Protein AF-V9SGB7-F1 (afdb_monomer_lite)

Structure (mmCIF, N/CA/C/O backbone):
data_AF-V9SGB7-F1
#
_entry.id   AF-V9SGB7-F1
#
loop_
_atom_site.group_PDB
_atom_site.id
_atom_site.type_symbol
_atom_site.label_atom_id
_atom_site.label_alt_id
_atom_site.label_comp_id
_atom_site.label_asym_id
_atom_site.label_entity_id
_atom_site.label_seq_id
_atom_site.pdbx_PDB_ins_code
_atom_site.Cartn_x
_atom_site.Cartn_y
_atom_site.Cartn_z
_atom_site.occupancy
_atom_site.B_iso_or_equiv
_atom_site.auth_seq_id
_atom_site.auth_comp_id
_atom_site.auth_asym_id
_atom_site.auth_atom_id
_atom_site.pdbx_PDB_model_num
ATOM 1 N N . MET A 1 1 ? 4.771 25.730 11.443 1.00 55.09 1 MET A N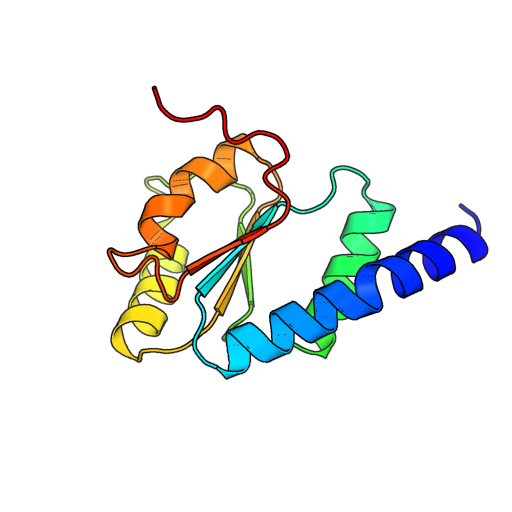 1
ATOM 2 C CA . MET A 1 1 ? 4.088 24.451 11.756 1.00 55.09 1 MET A CA 1
ATOM 3 C C . MET A 1 1 ? 3.384 24.581 13.102 1.00 55.09 1 MET A C 1
ATOM 5 O O . MET A 1 1 ? 4.023 25.050 14.032 1.00 55.09 1 MET A O 1
ATOM 9 N N . THR A 1 2 ? 2.111 24.203 13.246 1.00 69.06 2 THR A N 1
ATOM 10 C CA . THR A 1 2 ? 1.417 24.253 14.551 1.00 69.06 2 THR A CA 1
ATOM 11 C C . THR A 1 2 ? 1.088 22.844 15.038 1.00 69.06 2 THR A C 1
ATOM 13 O O . THR A 1 2 ? 0.598 22.019 14.269 1.00 69.06 2 THR A O 1
ATOM 16 N N . ARG A 1 3 ? 1.321 22.567 16.331 1.00 74.38 3 ARG A N 1
ATOM 17 C CA . ARG A 1 3 ? 0.998 21.273 16.975 1.00 74.38 3 ARG A CA 1
ATOM 18 C C . ARG A 1 3 ? -0.456 20.844 16.734 1.00 74.38 3 ARG A C 1
ATOM 20 O O . ARG A 1 3 ? -0.736 19.660 16.605 1.00 74.38 3 ARG A O 1
ATOM 27 N N . PHE A 1 4 ? -1.357 21.816 16.599 1.00 78.12 4 PHE A N 1
ATOM 28 C CA . PHE A 1 4 ? -2.772 21.603 16.304 1.00 78.12 4 PHE A CA 1
ATOM 29 C C . PHE A 1 4 ? -3.022 20.908 14.952 1.00 78.12 4 PHE A C 1
ATOM 31 O O . PHE A 1 4 ? -3.830 19.985 14.885 1.00 78.12 4 PHE A O 1
ATOM 38 N N . ARG A 1 5 ? -2.284 21.268 13.888 1.00 75.31 5 ARG A N 1
ATOM 39 C CA . ARG A 1 5 ? -2.436 20.635 12.562 1.00 75.31 5 ARG A CA 1
ATOM 40 C C . ARG A 1 5 ? -2.069 19.150 12.583 1.00 75.31 5 ARG A C 1
ATOM 42 O O . ARG A 1 5 ? -2.799 18.336 12.029 1.00 75.31 5 ARG A O 1
ATOM 49 N N . LEU A 1 6 ? -0.996 18.786 13.288 1.00 77.25 6 LEU A N 1
ATOM 50 C CA . LEU A 1 6 ? -0.578 17.386 13.444 1.00 77.25 6 LEU A CA 1
ATOM 51 C C . LEU A 1 6 ? -1.627 16.551 14.192 1.00 77.25 6 LEU A C 1
ATOM 53 O O . LEU A 1 6 ? -1.867 15.399 13.834 1.00 77.25 6 LEU A O 1
ATOM 57 N N . VAL A 1 7 ? -2.278 17.137 15.202 1.00 78.81 7 VAL A N 1
ATOM 58 C CA . VAL A 1 7 ? -3.369 16.485 15.941 1.00 78.81 7 VAL A CA 1
ATOM 59 C C . VAL A 1 7 ? -4.563 16.226 15.023 1.00 78.81 7 VAL A C 1
ATOM 61 O O . VAL A 1 7 ? -5.072 15.108 15.007 1.00 78.81 7 VAL A O 1
ATOM 64 N N . ILE A 1 8 ? -4.965 17.203 14.202 1.00 81.12 8 ILE A N 1
ATOM 65 C CA . ILE A 1 8 ? -6.051 17.023 13.225 1.00 81.12 8 ILE A CA 1
ATOM 66 C C . ILE A 1 8 ? -5.735 15.876 12.261 1.00 81.12 8 ILE A C 1
ATOM 68 O O . ILE A 1 8 ? -6.566 14.987 12.081 1.00 81.12 8 ILE A O 1
ATOM 72 N N . TYR A 1 9 ? -4.528 15.843 11.687 1.00 80.62 9 TYR A N 1
ATOM 73 C CA . TYR A 1 9 ? -4.112 14.748 10.805 1.00 80.62 9 TYR A CA 1
ATOM 74 C C . TYR A 1 9 ? -4.146 13.397 11.523 1.00 80.62 9 TYR A C 1
ATOM 76 O O . TYR A 1 9 ? -4.658 12.414 10.987 1.00 80.62 9 TYR A O 1
ATOM 84 N N . ALA A 1 10 ? -3.681 13.349 12.772 1.00 79.06 10 ALA A N 1
ATOM 85 C CA . ALA A 1 10 ? -3.712 12.132 13.568 1.00 79.06 10 ALA A CA 1
ATOM 86 C C . ALA A 1 10 ? -5.142 11.626 13.830 1.00 79.06 10 ALA A C 1
ATOM 88 O O . ALA A 1 10 ? -5.362 10.412 13.813 1.00 79.06 10 ALA A O 1
ATOM 89 N N . PHE A 1 11 ? -6.100 12.527 14.058 1.00 80.19 11 PHE A N 1
ATOM 90 C CA . PHE A 1 11 ? -7.512 12.168 14.183 1.00 80.19 11 PHE A CA 1
ATOM 91 C C . PHE A 1 11 ? -8.098 11.705 12.849 1.00 80.19 11 PHE A C 1
ATOM 93 O O . PHE A 1 11 ? -8.736 10.655 12.814 1.00 80.19 11 PHE A O 1
ATOM 100 N N . ARG A 1 12 ? -7.816 12.417 11.750 1.00 84.94 12 ARG A N 1
ATOM 101 C CA . ARG A 1 12 ? -8.306 12.077 10.405 1.00 84.94 12 ARG A CA 1
ATOM 102 C C . ARG A 1 12 ? -7.886 10.672 9.977 1.00 84.94 12 ARG A C 1
ATOM 104 O O . ARG A 1 12 ? -8.692 9.922 9.442 1.00 84.94 12 ARG A O 1
ATOM 111 N N . PHE A 1 13 ? -6.638 10.294 10.246 1.00 88.62 13 PHE A N 1
ATOM 112 C CA . PHE A 1 13 ? -6.114 8.982 9.864 1.00 88.62 13 PHE A CA 1
ATOM 113 C C . PHE A 1 13 ? -6.500 7.847 10.814 1.00 88.62 13 PHE A C 1
ATOM 115 O O . PHE A 1 13 ? -6.186 6.699 10.521 1.00 88.62 13 PHE A O 1
ATOM 122 N N . ARG A 1 14 ? -7.156 8.120 11.950 1.00 87.19 14 ARG A N 1
ATOM 123 C CA . ARG A 1 14 ? -7.438 7.092 12.963 1.00 87.19 14 ARG A CA 1
ATOM 124 C C . ARG A 1 14 ? -8.251 5.928 12.397 1.00 87.19 14 ARG A C 1
ATOM 126 O O . ARG A 1 14 ? -7.834 4.787 12.564 1.00 87.19 14 ARG A O 1
ATOM 133 N N . THR A 1 15 ? -9.375 6.224 11.749 1.00 87.75 15 THR A N 1
ATOM 134 C CA . THR A 1 15 ? -10.269 5.201 11.187 1.00 87.75 15 THR A CA 1
ATOM 135 C C . THR A 1 15 ? -9.586 4.465 10.042 1.00 87.75 15 THR A C 1
ATOM 137 O O . THR A 1 15 ? -9.483 3.247 10.088 1.00 87.75 15 THR A O 1
ATOM 140 N N . LEU A 1 16 ? -8.975 5.208 9.110 1.00 89.88 16 LEU A N 1
ATOM 141 C CA . LEU A 1 16 ? -8.225 4.631 7.993 1.00 89.88 16 LEU A CA 1
ATOM 142 C C . LEU A 1 16 ? -7.157 3.633 8.466 1.00 89.88 16 LEU A C 1
ATOM 144 O O . LEU A 1 16 ? -7.068 2.526 7.953 1.00 89.88 16 LEU A O 1
ATOM 148 N N . VAL A 1 17 ? -6.339 4.012 9.449 1.00 92.19 17 VAL A N 1
ATOM 149 C CA . VAL A 1 17 ? -5.258 3.156 9.957 1.00 92.19 17 VAL A CA 1
ATOM 150 C C . VAL A 1 17 ? -5.810 1.889 10.618 1.00 92.19 17 VAL A C 1
ATOM 152 O O . VAL A 1 17 ? -5.246 0.814 10.418 1.00 92.19 17 VAL A O 1
ATOM 155 N N . ALA A 1 18 ? -6.909 1.998 11.370 1.00 90.69 18 ALA A N 1
ATOM 156 C CA . ALA A 1 18 ? -7.564 0.847 11.990 1.00 90.69 18 ALA A CA 1
ATOM 157 C C . ALA A 1 18 ? -8.159 -0.107 10.940 1.00 90.69 18 ALA A C 1
ATOM 159 O O . ALA A 1 18 ? -7.974 -1.322 11.034 1.00 90.69 18 ALA A O 1
ATOM 160 N N . ASP A 1 19 ? -8.804 0.438 9.908 1.00 91.69 19 ASP A N 1
ATOM 161 C CA . ASP A 1 19 ? -9.371 -0.353 8.818 1.00 91.69 19 ASP A CA 1
ATOM 162 C C . ASP A 1 19 ? -8.268 -1.077 8.047 1.00 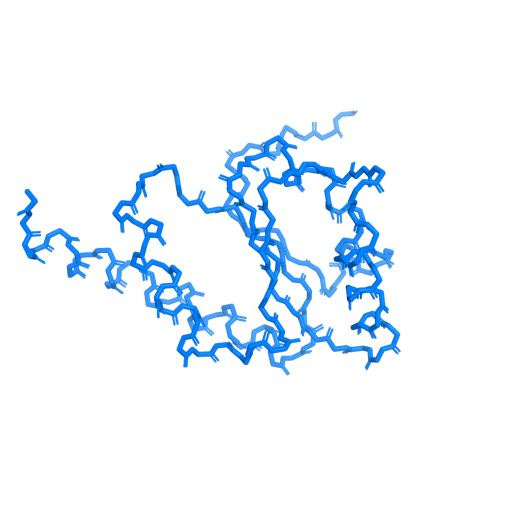91.69 19 ASP A C 1
ATOM 164 O O . ASP A 1 19 ? -8.354 -2.288 7.846 1.00 91.69 19 ASP A O 1
ATOM 168 N N . LEU A 1 20 ? -7.195 -0.376 7.670 1.00 93.56 20 LEU A N 1
ATOM 169 C CA . LEU A 1 20 ? -6.050 -0.974 6.979 1.00 93.56 20 LEU A CA 1
ATOM 170 C C . LEU A 1 20 ? -5.433 -2.115 7.795 1.00 93.56 20 LEU A C 1
ATOM 172 O O . LEU A 1 20 ? -5.195 -3.193 7.255 1.00 93.56 20 LEU A O 1
ATOM 176 N N . GLN A 1 21 ? -5.230 -1.912 9.099 1.00 94.81 21 GLN A N 1
ATOM 177 C CA . GLN A 1 21 ? -4.728 -2.954 9.993 1.00 94.81 21 GLN A CA 1
ATOM 178 C C . GLN A 1 21 ? -5.653 -4.181 10.006 1.00 94.81 21 GLN A C 1
ATOM 180 O O . GLN A 1 21 ? -5.177 -5.310 9.887 1.00 94.81 21 GLN A O 1
ATOM 185 N N . SER A 1 22 ? -6.968 -3.970 10.127 1.00 94.38 22 SER A N 1
ATOM 186 C CA . SER A 1 22 ? -7.954 -5.055 10.147 1.00 94.38 22 SER A CA 1
ATOM 187 C C . SER A 1 22 ? -7.956 -5.856 8.844 1.00 94.38 22 SER A C 1
ATOM 189 O O . SER A 1 22 ? -7.971 -7.086 8.874 1.00 94.38 22 SER A O 1
ATOM 191 N N . HIS A 1 23 ? -7.904 -5.177 7.697 1.00 95.00 23 HIS A N 1
ATOM 192 C CA . HIS A 1 23 ? -7.875 -5.825 6.387 1.00 95.00 23 HIS A CA 1
ATOM 193 C C . HIS A 1 23 ? -6.579 -6.619 6.182 1.00 95.00 23 HIS A C 1
ATOM 195 O O . HIS A 1 23 ? -6.642 -7.791 5.811 1.00 95.00 23 HIS A O 1
ATOM 201 N N . VAL A 1 24 ? -5.413 -6.051 6.506 1.00 94.94 24 VAL A N 1
ATOM 202 C CA . VAL A 1 24 ? -4.133 -6.780 6.437 1.00 94.94 24 VAL A CA 1
ATOM 203 C C . VAL A 1 24 ? -4.163 -8.030 7.325 1.00 94.94 24 VAL A C 1
ATOM 205 O O . VAL A 1 24 ? -3.777 -9.106 6.874 1.00 94.94 24 VAL A O 1
ATOM 208 N N . ALA A 1 25 ? -4.697 -7.931 8.548 1.00 93.06 25 ALA A N 1
ATOM 209 C CA . ALA A 1 25 ? -4.830 -9.073 9.457 1.00 93.06 25 ALA A CA 1
ATOM 210 C C . ALA A 1 25 ? -5.761 -10.182 8.924 1.00 93.06 25 ALA A C 1
ATOM 212 O O . ALA A 1 25 ? -5.578 -11.349 9.256 1.00 93.06 25 ALA A O 1
ATOM 213 N N . LYS A 1 26 ? -6.735 -9.834 8.075 1.00 93.94 26 LYS A N 1
ATOM 214 C CA . LYS A 1 26 ? -7.627 -10.782 7.382 1.00 93.94 26 LYS A CA 1
ATOM 215 C C . LYS A 1 26 ? -7.029 -11.353 6.088 1.00 93.94 26 LYS A C 1
ATOM 217 O O . LYS A 1 26 ? -7.704 -12.112 5.397 1.00 93.94 26 LYS A O 1
ATOM 222 N N . GLY A 1 27 ? -5.794 -10.989 5.742 1.00 94.00 27 GLY A N 1
ATOM 223 C CA . GLY A 1 27 ? -5.119 -11.471 4.538 1.00 94.00 27 GLY A CA 1
ATOM 224 C C . GLY A 1 27 ? -5.326 -10.605 3.291 1.00 94.00 27 GLY A C 1
ATOM 225 O O . GLY A 1 27 ? -4.982 -11.042 2.195 1.00 94.00 27 GLY A O 1
ATOM 226 N N . PHE A 1 28 ? -5.883 -9.395 3.419 1.00 95.25 28 PHE A N 1
ATOM 227 C CA . PHE A 1 28 ? -6.031 -8.495 2.273 1.00 95.25 28 PHE A CA 1
ATOM 228 C C . PHE A 1 28 ? -4.692 -7.879 1.870 1.00 95.25 28 PHE A C 1
ATOM 230 O O . PHE A 1 28 ? -3.846 -7.553 2.708 1.00 95.25 28 PHE A O 1
ATOM 237 N N . ARG A 1 29 ? -4.534 -7.675 0.565 1.00 95.81 29 ARG A N 1
ATOM 238 C CA . ARG A 1 29 ? -3.368 -7.045 -0.050 1.00 95.81 29 ARG A CA 1
ATOM 239 C C . ARG A 1 29 ? -3.754 -5.649 -0.476 1.00 95.81 29 ARG A C 1
ATOM 241 O O . ARG A 1 29 ? -4.651 -5.452 -1.290 1.00 95.81 29 ARG A O 1
ATOM 248 N N . ILE A 1 30 ? -3.109 -4.671 0.124 1.00 95.81 30 ILE A N 1
ATOM 249 C CA . ILE A 1 30 ? -3.542 -3.292 0.016 1.00 95.81 30 ILE A CA 1
ATOM 250 C C . ILE A 1 30 ? -2.433 -2.484 -0.625 1.00 95.81 30 ILE A C 1
ATOM 252 O O . ILE A 1 30 ? -1.267 -2.621 -0.260 1.00 95.81 30 ILE A O 1
ATOM 256 N N . ILE A 1 31 ? -2.804 -1.613 -1.551 1.00 95.94 31 ILE A N 1
ATOM 257 C CA . ILE A 1 31 ? -1.934 -0.579 -2.092 1.00 95.94 31 ILE A CA 1
ATOM 258 C C . ILE A 1 31 ? -2.499 0.788 -1.730 1.00 95.94 31 ILE A C 1
ATOM 260 O O . ILE A 1 31 ? -3.683 1.064 -1.921 1.00 95.94 31 ILE A O 1
ATOM 264 N N . LEU A 1 32 ? -1.651 1.639 -1.162 1.00 94.88 32 LEU A N 1
ATOM 265 C CA . LEU A 1 32 ? -2.023 2.955 -0.659 1.00 94.88 32 LEU A CA 1
ATOM 266 C C . LEU A 1 32 ? -1.087 4.007 -1.236 1.00 94.88 32 LEU A C 1
ATOM 268 O O . LEU A 1 32 ? 0.126 3.951 -1.024 1.00 94.88 32 LEU A O 1
ATOM 272 N N . VAL A 1 33 ? -1.665 5.008 -1.898 1.00 94.12 33 VAL A N 1
ATOM 273 C CA . VAL A 1 33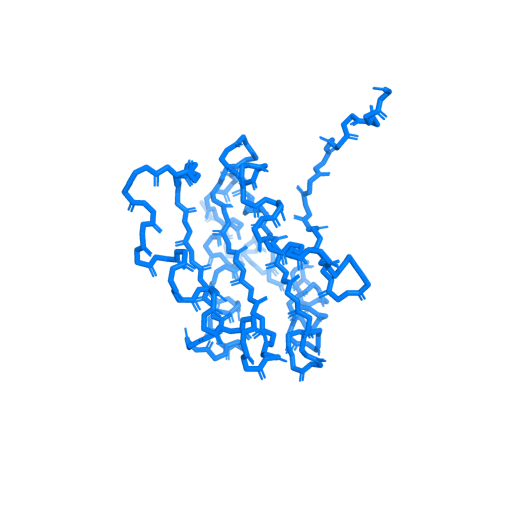 ? -0.917 6.207 -2.283 1.00 94.12 33 VAL A CA 1
ATOM 274 C C . VAL A 1 33 ? -0.854 7.161 -1.096 1.00 94.12 33 VAL A C 1
ATOM 276 O O . VAL A 1 33 ? -1.876 7.504 -0.487 1.00 94.12 33 VAL A O 1
ATOM 279 N N . LEU A 1 34 ? 0.364 7.558 -0.737 1.00 92.56 34 LEU A N 1
ATOM 280 C CA . LEU A 1 34 ? 0.611 8.487 0.353 1.00 92.56 34 LEU A CA 1
ATOM 281 C C . LEU A 1 34 ? 0.176 9.911 -0.030 1.00 92.56 34 LEU A C 1
ATOM 283 O O . LEU A 1 34 ? 0.215 10.274 -1.205 1.00 92.56 34 LEU A O 1
ATOM 287 N N . PRO A 1 35 ? -0.220 10.737 0.954 1.00 89.62 35 PRO A N 1
ATOM 288 C CA . PRO A 1 35 ? -0.479 12.152 0.722 1.00 89.62 35 PRO A CA 1
ATOM 289 C C . PRO A 1 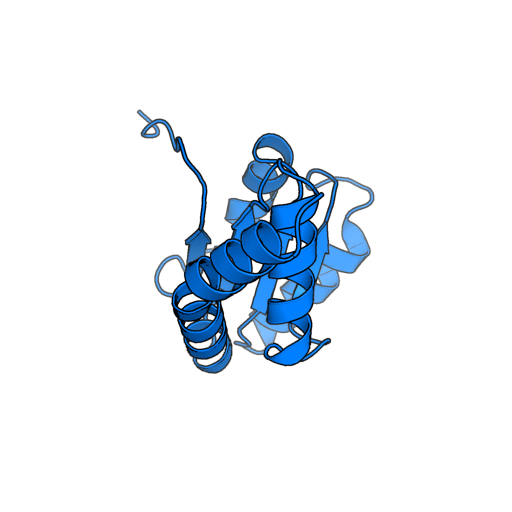35 ? 0.753 12.872 0.162 1.00 89.62 35 PRO A C 1
ATOM 291 O O . PRO A 1 35 ? 1.873 12.625 0.609 1.00 89.62 35 PRO A O 1
ATOM 294 N N . GLU A 1 36 ? 0.534 13.821 -0.748 1.00 87.69 36 GLU A N 1
ATOM 295 C CA . GLU A 1 36 ? 1.596 14.702 -1.261 1.00 87.69 36 GLU A CA 1
ATOM 296 C C . GLU A 1 36 ? 2.106 15.671 -0.188 1.00 87.69 36 GLU A C 1
ATOM 298 O O . GLU A 1 36 ? 3.266 16.076 -0.193 1.00 87.69 36 GLU A O 1
ATOM 303 N N . ASN A 1 37 ? 1.247 16.039 0.768 1.00 89.62 37 ASN A N 1
ATOM 304 C CA . ASN A 1 37 ? 1.655 16.871 1.886 1.00 89.62 37 ASN A CA 1
ATOM 305 C C . ASN A 1 37 ? 2.594 16.090 2.826 1.00 89.62 37 ASN A C 1
ATOM 307 O O . ASN A 1 37 ? 2.187 15.111 3.452 1.00 89.62 37 ASN A O 1
ATOM 311 N N . GLU A 1 38 ? 3.835 16.564 2.965 1.00 88.56 38 GLU A N 1
ATOM 312 C CA . GLU A 1 38 ? 4.882 15.921 3.774 1.00 88.56 38 GLU A CA 1
ATOM 313 C C . GLU A 1 38 ? 4.506 15.737 5.254 1.00 88.56 38 GLU A C 1
ATOM 315 O O . GLU A 1 38 ? 4.822 14.701 5.848 1.00 88.56 38 GLU A O 1
ATOM 320 N N . ASP A 1 39 ? 3.789 16.695 5.851 1.00 88.25 39 ASP A N 1
ATOM 321 C CA . ASP A 1 39 ? 3.360 16.606 7.252 1.00 88.25 39 ASP A CA 1
ATOM 322 C C . ASP A 1 39 ? 2.306 15.506 7.422 1.00 88.25 39 ASP A C 1
ATOM 324 O O . ASP A 1 39 ? 2.397 14.672 8.327 1.00 88.25 39 ASP A O 1
ATOM 328 N N . GLU A 1 40 ? 1.316 15.468 6.526 1.00 89.38 40 GLU A N 1
ATOM 329 C CA . GLU A 1 40 ? 0.293 14.422 6.510 1.00 89.38 40 GLU A CA 1
ATOM 330 C C . GLU A 1 40 ? 0.910 13.041 6.285 1.00 89.38 40 GLU A C 1
ATOM 332 O O . GLU A 1 40 ? 0.602 12.098 7.020 1.00 89.38 40 GLU A O 1
ATOM 337 N N . LYS A 1 41 ? 1.819 12.934 5.310 1.00 91.25 41 LYS A N 1
ATOM 338 C CA . LYS A 1 41 ? 2.556 11.709 4.998 1.00 91.25 41 LYS A CA 1
ATOM 339 C C . LYS A 1 41 ? 3.337 11.209 6.208 1.00 91.25 41 LYS A C 1
ATOM 341 O O . LYS A 1 41 ? 3.219 10.040 6.567 1.00 91.25 41 LYS A O 1
ATOM 346 N N . THR A 1 42 ? 4.075 12.089 6.880 1.00 91.69 42 THR A N 1
ATOM 347 C CA . THR A 1 42 ? 4.866 11.741 8.069 1.00 91.69 42 THR A CA 1
ATOM 348 C C . THR A 1 42 ? 3.980 11.227 9.205 1.00 91.69 42 THR A C 1
ATOM 350 O O . THR A 1 42 ? 4.283 10.200 9.821 1.00 91.69 42 THR A O 1
ATOM 353 N N . VAL A 1 43 ? 2.850 11.893 9.468 1.00 92.00 43 VAL A N 1
ATOM 354 C CA . VAL A 1 43 ? 1.894 11.461 10.501 1.00 92.00 43 VAL A CA 1
ATOM 355 C C . VAL A 1 43 ? 1.278 10.102 10.158 1.00 92.00 43 VAL A C 1
ATOM 357 O O . VAL A 1 43 ? 1.175 9.241 11.036 1.00 92.00 43 VAL A O 1
ATOM 360 N 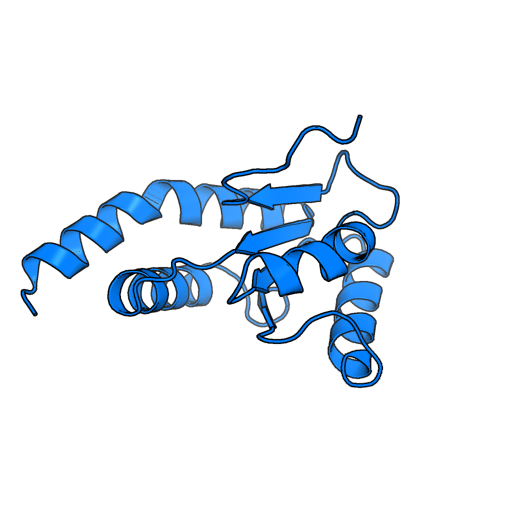N . LEU A 1 44 ? 0.888 9.888 8.899 1.00 92.06 44 LEU A N 1
ATOM 361 C CA . LEU A 1 44 ? 0.306 8.628 8.441 1.00 92.06 44 LEU A CA 1
ATOM 362 C C . LEU A 1 44 ? 1.311 7.473 8.536 1.00 92.06 44 LEU A C 1
ATOM 364 O O . LEU A 1 44 ? 0.992 6.442 9.129 1.00 92.06 44 LEU A O 1
ATOM 368 N N . LEU A 1 45 ? 2.538 7.664 8.040 1.00 93.12 45 LEU A N 1
ATOM 369 C CA . LEU A 1 45 ? 3.618 6.676 8.127 1.00 93.12 45 LEU A CA 1
ATOM 370 C C . LEU A 1 45 ? 3.909 6.284 9.576 1.00 93.12 45 LEU A C 1
ATOM 372 O O . LEU A 1 45 ? 3.974 5.097 9.891 1.00 93.12 45 LEU A O 1
ATOM 376 N N . SER A 1 46 ? 4.015 7.272 10.471 1.00 92.75 46 SER A N 1
ATOM 377 C CA . SER A 1 46 ? 4.253 7.037 11.900 1.00 92.75 46 SER A CA 1
ATOM 378 C C . SER A 1 46 ? 3.134 6.236 12.566 1.00 92.75 46 SER A C 1
ATOM 380 O O . SER A 1 46 ? 3.381 5.486 13.509 1.00 92.75 46 SER A O 1
ATOM 382 N N . LYS A 1 47 ? 1.887 6.397 12.114 1.00 93.31 47 LYS A N 1
ATOM 383 C CA . LYS A 1 47 ? 0.762 5.618 12.636 1.00 93.31 47 LYS A CA 1
ATOM 384 C C . LYS A 1 47 ? 0.755 4.199 12.092 1.00 93.31 47 LYS A C 1
ATOM 386 O O . LYS A 1 47 ? 0.614 3.276 12.884 1.00 93.31 47 LYS A O 1
ATOM 391 N N . LEU A 1 48 ? 0.931 4.029 10.783 1.00 93.75 48 LEU A N 1
ATOM 392 C CA . LEU A 1 48 ? 0.926 2.716 10.137 1.00 93.75 48 LEU A CA 1
ATOM 393 C C . LEU A 1 48 ? 2.038 1.815 10.677 1.00 93.75 48 LEU A C 1
ATOM 395 O O . LEU A 1 48 ? 1.766 0.673 11.033 1.00 93.75 48 LEU A O 1
ATOM 399 N N . SER A 1 49 ? 3.255 2.341 10.834 1.00 92.75 49 SER A N 1
ATOM 400 C CA . SER A 1 49 ? 4.392 1.568 11.350 1.00 92.75 49 SER A CA 1
ATOM 401 C C . SER A 1 49 ? 4.232 1.108 12.802 1.00 92.75 49 SER A C 1
ATOM 403 O O . SER A 1 49 ? 4.908 0.174 13.221 1.00 92.75 49 SER A O 1
ATOM 405 N N . LYS A 1 50 ? 3.336 1.733 13.579 1.00 92.62 50 LYS A N 1
ATOM 406 C CA . LYS A 1 50 ? 3.026 1.320 14.958 1.00 92.62 50 LYS A CA 1
ATOM 407 C C . LYS A 1 50 ? 2.019 0.179 15.038 1.00 92.62 50 LYS A C 1
ATOM 409 O O . LYS A 1 50 ? 1.980 -0.497 16.060 1.00 92.62 50 LYS A O 1
ATOM 414 N N . VAL A 1 51 ? 1.172 0.014 14.023 1.00 91.81 51 VAL A N 1
ATOM 415 C CA . VAL A 1 51 ? 0.043 -0.931 14.070 1.00 91.81 51 VAL A CA 1
ATOM 416 C C . VAL A 1 51 ? 0.179 -2.100 13.096 1.00 91.81 51 VAL A C 1
ATOM 418 O O . VAL A 1 51 ? -0.407 -3.154 13.332 1.00 91.81 51 VAL A O 1
ATOM 421 N N . ILE A 1 52 ? 0.940 -1.930 12.013 1.00 89.81 52 ILE A N 1
ATOM 422 C CA . ILE A 1 52 ? 1.198 -2.964 11.011 1.00 89.81 52 ILE A CA 1
ATOM 423 C C . ILE A 1 52 ? 2.600 -3.523 11.247 1.00 89.81 52 ILE A C 1
ATOM 425 O O . ILE A 1 52 ? 3.568 -2.774 11.377 1.00 89.81 52 ILE A O 1
ATOM 429 N N . HIS A 1 53 ? 2.709 -4.850 11.288 1.00 86.12 53 HIS A N 1
ATOM 430 C CA . HIS A 1 53 ? 3.978 -5.544 11.482 1.00 86.12 53 HIS A CA 1
ATOM 431 C C . HIS A 1 53 ? 4.964 -5.190 10.361 1.00 86.12 53 HIS A C 1
ATOM 433 O O . HIS A 1 53 ? 4.591 -5.177 9.185 1.00 86.12 53 HIS A O 1
ATOM 439 N N . SER A 1 54 ? 6.233 -4.963 10.708 1.00 79.69 54 SER A N 1
ATOM 440 C CA . SER A 1 54 ? 7.278 -4.536 9.763 1.00 79.69 54 SER A CA 1
ATOM 441 C C . SER A 1 54 ? 7.433 -5.473 8.559 1.00 79.69 54 SER A C 1
ATOM 443 O O . SER A 1 54 ? 7.680 -5.009 7.455 1.00 79.69 54 SER A O 1
ATOM 445 N N . GLY A 1 55 ? 7.199 -6.777 8.734 1.00 87.25 55 GLY A N 1
ATOM 446 C CA . GLY A 1 55 ? 7.223 -7.766 7.650 1.00 87.25 55 GLY A CA 1
ATOM 447 C C . GLY A 1 55 ? 5.996 -7.765 6.728 1.00 87.25 55 GLY A C 1
ATOM 448 O O . GLY A 1 55 ? 5.925 -8.601 5.834 1.00 87.25 55 GLY A O 1
ATOM 449 N N . THR A 1 56 ? 5.019 -6.887 6.959 1.00 92.56 56 THR A N 1
ATOM 450 C CA . THR A 1 56 ? 3.778 -6.746 6.166 1.00 92.56 56 THR A CA 1
ATOM 451 C C . THR A 1 56 ? 3.568 -5.320 5.656 1.00 92.56 56 THR A C 1
ATOM 453 O O . THR A 1 56 ? 2.582 -5.052 4.975 1.00 92.56 56 THR A O 1
ATOM 456 N N . LEU A 1 57 ? 4.490 -4.405 5.971 1.00 95.69 57 LEU A N 1
ATOM 457 C CA . LEU A 1 57 ? 4.470 -3.021 5.521 1.00 95.69 57 LEU A CA 1
ATOM 458 C C . LEU A 1 57 ? 5.613 -2.798 4.534 1.00 95.69 57 LEU A C 1
ATOM 460 O O . LEU A 1 57 ? 6.783 -2.834 4.907 1.00 95.69 57 LEU A O 1
ATOM 464 N N . PHE A 1 58 ? 5.267 -2.536 3.283 1.00 95.81 58 PHE A N 1
ATOM 465 C CA . PHE A 1 58 ? 6.214 -2.273 2.211 1.00 95.81 58 PHE A CA 1
ATOM 466 C C . PHE A 1 58 ? 6.100 -0.832 1.750 1.00 95.81 58 PHE A C 1
ATOM 468 O O . PHE A 1 58 ? 5.050 -0.204 1.870 1.00 95.81 58 PHE A O 1
ATOM 475 N N . TYR A 1 59 ? 7.184 -0.307 1.199 1.00 94.19 59 TYR A N 1
ATOM 476 C CA . TYR A 1 59 ? 7.234 1.062 0.723 1.00 94.19 59 TYR A CA 1
ATOM 477 C C . TYR A 1 59 ? 8.040 1.143 -0.567 1.00 94.19 59 TYR A C 1
ATOM 479 O O . TYR A 1 59 ? 9.110 0.546 -0.678 1.00 94.19 59 TYR A O 1
ATOM 487 N N . THR A 1 60 ? 7.530 1.905 -1.529 1.00 93.31 60 THR A N 1
ATOM 488 C CA . THR A 1 60 ? 8.212 2.187 -2.786 1.00 93.31 60 THR A CA 1
ATOM 489 C C . THR A 1 60 ? 8.011 3.635 -3.216 1.00 93.31 60 THR A C 1
ATOM 491 O O . THR A 1 60 ? 6.946 4.233 -3.044 1.00 93.31 60 THR A O 1
ATOM 494 N N . ARG A 1 61 ? 9.063 4.190 -3.817 1.00 91.00 61 ARG A N 1
ATOM 495 C CA . ARG A 1 61 ? 9.045 5.497 -4.489 1.00 91.00 61 ARG A CA 1
ATOM 496 C C . ARG A 1 61 ? 8.980 5.366 -6.006 1.00 91.00 61 ARG A C 1
ATOM 498 O O . ARG A 1 61 ? 8.719 6.343 -6.696 1.00 91.00 61 ARG A O 1
ATOM 505 N N . THR A 1 62 ? 9.257 4.175 -6.528 1.00 89.81 62 THR A N 1
ATOM 506 C CA . THR A 1 62 ? 9.502 3.940 -7.948 1.00 89.81 62 THR A CA 1
ATOM 507 C C . THR A 1 62 ? 8.413 3.078 -8.564 1.00 89.81 62 THR A C 1
ATOM 509 O O . THR A 1 62 ? 7.732 2.299 -7.887 1.00 89.81 62 THR A O 1
ATOM 512 N N . ALA A 1 63 ? 8.241 3.238 -9.875 1.00 90.12 63 ALA A N 1
ATOM 513 C CA . ALA A 1 63 ? 7.419 2.339 -10.667 1.00 90.12 63 ALA A CA 1
ATOM 514 C C . ALA A 1 63 ? 8.015 0.923 -10.655 1.00 90.12 63 ALA A C 1
ATOM 516 O O . ALA A 1 63 ? 9.220 0.748 -10.450 1.00 90.12 63 ALA A O 1
ATOM 517 N N . LEU A 1 64 ? 7.164 -0.073 -10.884 1.00 90.69 64 LEU A N 1
ATOM 518 C CA . LEU A 1 64 ? 7.585 -1.445 -11.116 1.00 90.69 64 LEU A CA 1
ATOM 519 C C . LEU A 1 64 ? 8.506 -1.485 -12.343 1.00 90.69 64 LEU A C 1
ATOM 521 O O . LEU A 1 64 ? 8.144 -1.013 -13.421 1.00 90.69 64 LEU A O 1
ATOM 525 N N . GLY A 1 65 ? 9.699 -2.049 -12.179 1.00 89.31 65 GLY A N 1
ATOM 526 C CA . GLY A 1 65 ? 10.692 -2.128 -13.242 1.00 89.31 65 GLY A CA 1
ATOM 527 C C . GLY A 1 65 ? 11.901 -2.996 -12.881 1.00 89.31 65 GLY A C 1
ATOM 528 O O . GLY A 1 65 ? 11.864 -3.737 -11.899 1.00 89.31 65 GLY A O 1
ATOM 529 N N . PRO A 1 66 ? 13.002 -2.901 -13.648 1.00 83.44 66 PRO A N 1
ATOM 530 C CA . PRO A 1 66 ? 14.168 -3.780 -13.501 1.00 83.44 66 PRO A CA 1
ATOM 531 C C . PRO A 1 66 ? 14.793 -3.797 -12.097 1.00 83.44 66 PRO A C 1
ATOM 533 O O . PRO A 1 66 ? 15.304 -4.822 -11.657 1.00 83.44 66 PRO A O 1
ATOM 536 N N . TYR A 1 67 ? 14.714 -2.683 -11.366 1.00 85.50 67 TYR A N 1
ATOM 537 C CA . TYR A 1 67 ? 15.271 -2.543 -10.013 1.00 85.50 67 TYR A CA 1
ATOM 538 C C . TYR A 1 67 ? 14.285 -2.914 -8.896 1.00 85.50 67 TYR A C 1
ATOM 540 O O . TYR A 1 67 ? 14.586 -2.757 -7.718 1.00 85.50 67 TYR A O 1
ATOM 548 N N . SER A 1 68 ? 13.095 -3.396 -9.249 1.00 91.25 68 SER A N 1
ATOM 549 C CA . SER A 1 68 ? 12.030 -3.747 -8.307 1.00 91.25 68 SER A CA 1
ATOM 550 C C . SER A 1 68 ? 12.099 -5.195 -7.813 1.00 91.25 68 SER A C 1
ATOM 552 O O . SER A 1 68 ? 11.203 -5.614 -7.085 1.00 91.25 68 SER A O 1
ATOM 554 N N . GLY A 1 69 ? 13.125 -5.957 -8.211 1.00 90.88 69 GLY A N 1
ATOM 555 C CA . GLY A 1 69 ? 13.223 -7.405 -7.998 1.00 90.88 69 GLY A CA 1
ATOM 556 C C . GLY A 1 69 ? 13.043 -7.838 -6.543 1.00 90.88 69 GLY A C 1
ATOM 557 O O . GLY A 1 69 ? 12.243 -8.731 -6.276 1.00 90.88 69 GLY A O 1
ATOM 558 N N . ASP A 1 70 ? 13.702 -7.163 -5.601 1.00 92.25 70 ASP A N 1
ATOM 559 C CA . ASP A 1 70 ? 13.626 -7.516 -4.178 1.00 92.25 70 ASP A CA 1
ATOM 560 C C . ASP A 1 70 ? 12.219 -7.322 -3.609 1.00 92.25 70 ASP A C 1
ATOM 562 O O . ASP A 1 70 ? 11.680 -8.201 -2.932 1.00 92.25 70 ASP A O 1
ATOM 566 N N . LEU A 1 71 ? 11.594 -6.182 -3.922 1.00 94.75 71 LEU A N 1
ATOM 567 C CA . LEU A 1 71 ? 10.234 -5.886 -3.485 1.00 94.75 71 LEU A CA 1
ATOM 568 C C . LEU A 1 71 ? 9.236 -6.833 -4.154 1.00 94.75 71 LEU A C 1
ATOM 570 O O . LEU A 1 71 ? 8.400 -7.413 -3.470 1.00 94.75 71 LEU A O 1
ATOM 574 N N . LEU A 1 72 ? 9.353 -7.050 -5.464 1.00 94.06 72 LEU A N 1
ATOM 575 C CA . LEU A 1 72 ? 8.502 -7.980 -6.202 1.00 94.06 72 LEU A CA 1
ATOM 576 C C . LEU A 1 72 ? 8.597 -9.398 -5.624 1.00 94.06 72 LEU A C 1
ATOM 578 O O . LEU A 1 72 ? 7.575 -10.048 -5.407 1.00 94.06 72 LEU A O 1
ATOM 582 N N . HIS A 1 73 ? 9.810 -9.855 -5.310 1.00 93.88 73 HIS A N 1
ATOM 583 C CA . HIS A 1 73 ? 10.031 -11.140 -4.665 1.00 93.88 73 HIS A CA 1
ATOM 584 C C . HIS A 1 73 ? 9.386 -11.190 -3.274 1.00 93.88 73 HIS A C 1
ATOM 586 O O . HIS A 1 73 ? 8.684 -12.154 -2.966 1.00 93.88 73 HIS A O 1
ATOM 592 N N . ALA A 1 74 ? 9.555 -10.151 -2.450 1.00 94.19 74 ALA A N 1
ATOM 593 C CA . ALA A 1 74 ? 8.942 -10.079 -1.125 1.00 94.19 74 ALA A CA 1
ATOM 594 C C . ALA A 1 74 ? 7.405 -10.126 -1.185 1.00 94.19 74 ALA A C 1
ATOM 596 O O . ALA A 1 74 ? 6.789 -10.879 -0.428 1.00 94.19 74 ALA A O 1
ATOM 597 N N . LEU A 1 75 ? 6.785 -9.391 -2.114 1.00 94.81 75 LEU A N 1
ATOM 598 C CA . LEU A 1 75 ? 5.336 -9.437 -2.335 1.00 94.81 75 LEU A CA 1
ATOM 599 C C . LEU A 1 75 ? 4.887 -10.823 -2.818 1.00 94.81 75 LEU A C 1
ATOM 601 O O . LEU A 1 75 ? 3.913 -11.367 -2.302 1.00 94.81 75 LEU A O 1
ATOM 605 N N . GLY A 1 76 ? 5.642 -11.438 -3.731 1.00 93.31 76 GLY A N 1
ATOM 606 C CA . GLY A 1 76 ? 5.371 -12.791 -4.214 1.00 93.31 76 GLY A CA 1
ATOM 607 C C . GLY A 1 76 ? 5.415 -13.848 -3.105 1.00 93.31 76 GLY A C 1
ATOM 608 O O . GLY A 1 76 ? 4.600 -14.770 -3.100 1.00 93.31 76 GLY A O 1
ATOM 609 N N . GLN A 1 77 ? 6.306 -13.705 -2.116 1.00 94.44 77 GLN A N 1
ATOM 610 C CA . GLN A 1 77 ? 6.302 -14.575 -0.932 1.00 94.44 77 GLN A CA 1
ATOM 611 C C . GLN A 1 77 ? 5.005 -14.430 -0.129 1.00 94.44 77 GLN A C 1
ATOM 613 O O . GLN A 1 77 ? 4.414 -15.433 0.265 1.00 94.44 77 GLN A O 1
ATOM 618 N N . LYS A 1 78 ? 4.514 -13.197 0.056 1.00 94.62 78 LYS A N 1
ATOM 619 C CA . LYS A 1 78 ? 3.231 -12.959 0.732 1.00 94.62 78 LYS A CA 1
ATOM 620 C C . LYS A 1 78 ? 2.063 -13.571 -0.026 1.00 94.62 78 LYS A C 1
ATOM 622 O O . LYS A 1 78 ? 1.218 -14.209 0.594 1.00 94.62 78 LYS A O 1
ATOM 627 N N . HIS A 1 79 ? 2.049 -13.455 -1.355 1.00 92.19 79 HIS A N 1
ATOM 628 C CA . HIS A 1 79 ? 1.027 -14.095 -2.188 1.00 92.19 79 HIS A CA 1
ATOM 629 C C . HIS A 1 79 ? 1.014 -15.610 -2.017 1.00 92.19 79 HIS A C 1
ATOM 631 O O . HIS A 1 79 ? -0.052 -16.180 -1.806 1.00 92.19 79 HIS A O 1
ATOM 637 N N . ARG A 1 80 ? 2.185 -16.258 -2.064 1.00 90.31 80 ARG A N 1
ATOM 638 C CA . ARG A 1 80 ? 2.294 -17.717 -1.898 1.00 90.31 80 ARG A CA 1
ATOM 639 C C . ARG A 1 80 ? 1.818 -18.197 -0.532 1.00 90.31 80 ARG A C 1
ATOM 641 O O . ARG A 1 80 ? 1.205 -19.254 -0.449 1.00 90.31 80 ARG A O 1
ATOM 648 N N . ASN A 1 81 ? 2.058 -17.406 0.508 1.00 91.38 81 ASN A N 1
ATOM 649 C CA . ASN A 1 81 ? 1.640 -17.735 1.866 1.00 91.38 81 ASN A CA 1
ATOM 650 C C . ASN A 1 81 ? 0.181 -17.345 2.168 1.00 91.38 81 ASN A C 1
ATOM 652 O O . ASN A 1 81 ? -0.311 -17.636 3.255 1.00 91.38 81 ASN A O 1
ATOM 656 N N . GLY A 1 82 ? -0.512 -16.666 1.245 1.00 89.62 82 GLY A N 1
ATOM 657 C CA . GLY A 1 82 ? -1.850 -16.122 1.492 1.00 89.62 82 GLY A CA 1
ATOM 658 C C . GLY A 1 82 ? -1.872 -15.025 2.563 1.00 89.62 82 GLY A C 1
ATOM 659 O O . GLY A 1 82 ? -2.892 -14.822 3.220 1.00 89.62 82 GLY A O 1
ATOM 660 N N . GLU A 1 83 ? -0.746 -14.339 2.761 1.00 93.12 83 GLU A N 1
ATOM 661 C CA . GLU A 1 83 ? -0.583 -13.303 3.775 1.00 93.12 83 GLU A CA 1
ATOM 662 C C . GLU A 1 83 ? -0.993 -11.925 3.245 1.00 93.12 83 GLU A C 1
ATOM 664 O O . GLU A 1 83 ? -0.666 -11.533 2.120 1.00 93.12 83 GLU A O 1
ATOM 669 N N . GLY A 1 84 ? -1.662 -11.157 4.103 1.00 95.19 84 GLY A N 1
ATOM 670 C CA . GLY A 1 84 ? -1.994 -9.767 3.829 1.00 95.19 84 GLY A CA 1
ATOM 671 C C . GLY A 1 84 ? -0.780 -8.858 3.984 1.00 95.19 84 GLY A C 1
ATOM 672 O O . GLY A 1 84 ? 0.134 -9.121 4.769 1.00 95.19 84 GLY A O 1
ATOM 673 N N . TYR A 1 85 ? -0.782 -7.754 3.246 1.00 97.25 85 TYR A N 1
ATOM 674 C CA . TYR A 1 85 ? 0.244 -6.723 3.358 1.00 97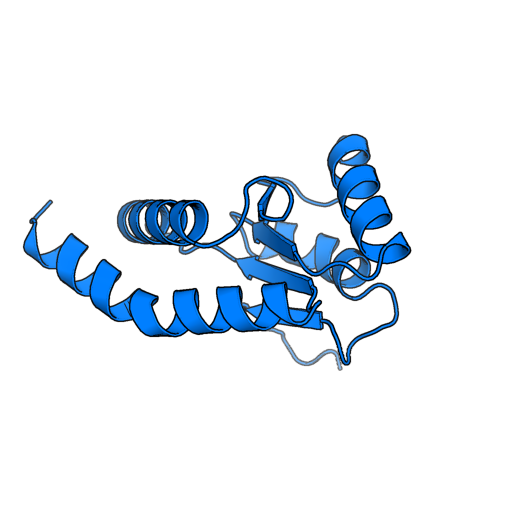.25 85 TYR A CA 1
ATOM 675 C C . TYR A 1 85 ? -0.281 -5.365 2.907 1.00 97.25 85 TYR A C 1
ATOM 677 O O . TYR A 1 85 ? -1.294 -5.267 2.216 1.00 97.25 85 TYR A O 1
ATOM 685 N N . LEU A 1 86 ? 0.451 -4.317 3.268 1.00 97.06 86 LEU A N 1
ATOM 686 C CA . LEU A 1 86 ? 0.233 -2.955 2.811 1.00 97.06 86 LEU A CA 1
ATOM 687 C C . LEU A 1 86 ? 1.459 -2.469 2.032 1.00 97.06 86 LEU A C 1
ATOM 689 O O . LEU A 1 86 ? 2.545 -2.362 2.596 1.00 97.06 86 LEU A O 1
ATOM 693 N N . LEU A 1 87 ? 1.279 -2.158 0.750 1.00 96.94 87 LEU A N 1
ATOM 694 C CA . LEU A 1 87 ? 2.263 -1.496 -0.099 1.00 96.94 87 LEU A CA 1
ATOM 695 C C . LEU A 1 87 ? 1.976 0.006 -0.143 1.00 96.94 87 LEU A C 1
ATOM 697 O O . LEU A 1 87 ? 0.942 0.448 -0.641 1.00 96.94 87 LEU A O 1
ATOM 701 N N . LEU A 1 88 ? 2.911 0.792 0.371 1.00 95.50 88 LEU A N 1
ATOM 702 C CA . LEU A 1 88 ? 2.869 2.245 0.358 1.00 95.50 88 LEU A CA 1
ATOM 703 C C . LEU A 1 88 ? 3.598 2.788 -0.866 1.00 95.50 88 LEU A C 1
ATOM 705 O O . LEU A 1 88 ? 4.761 2.455 -1.097 1.00 95.50 88 LEU A O 1
ATOM 709 N N . CYS A 1 89 ? 2.942 3.671 -1.608 1.00 94.62 89 CYS A N 1
ATOM 710 C CA . CYS A 1 89 ? 3.516 4.325 -2.776 1.00 94.62 89 CYS A CA 1
ATOM 711 C C . CYS A 1 89 ? 3.550 5.838 -2.567 1.00 94.62 89 CYS A C 1
ATOM 713 O O . CYS A 1 89 ? 2.549 6.430 -2.169 1.00 94.62 89 CYS A O 1
ATOM 715 N N . GLU A 1 90 ? 4.679 6.485 -2.858 1.00 90.19 90 GLU A N 1
ATOM 716 C CA . GLU A 1 90 ? 4.769 7.949 -2.728 1.00 90.19 90 GLU A CA 1
ATOM 717 C C . GLU A 1 90 ? 3.938 8.714 -3.753 1.00 90.19 90 GLU A C 1
ATOM 719 O O . GLU A 1 90 ? 3.473 9.810 -3.463 1.00 90.19 90 GLU A O 1
ATOM 724 N N . GLN A 1 91 ? 3.781 8.162 -4.953 1.00 88.81 91 GLN A N 1
ATOM 725 C CA . GLN A 1 91 ? 3.189 8.868 -6.081 1.00 88.81 91 GLN A CA 1
ATOM 726 C C . GLN A 1 91 ? 2.165 7.989 -6.795 1.00 88.81 91 GLN A C 1
ATOM 728 O O . GLN A 1 91 ? 2.350 6.777 -6.924 1.00 88.81 91 GLN A O 1
ATOM 733 N N . GLN A 1 92 ? 1.117 8.627 -7.319 1.00 87.50 92 GLN A N 1
ATOM 734 C CA . GLN A 1 92 ? 0.034 7.974 -8.062 1.00 87.50 92 GLN A CA 1
ATOM 735 C C . GLN A 1 92 ? 0.548 7.197 -9.277 1.00 87.50 92 GLN A C 1
ATOM 737 O O . GLN A 1 92 ? 0.210 6.031 -9.463 1.00 87.50 92 GLN A O 1
ATOM 742 N N . LEU A 1 93 ? 1.365 7.844 -10.112 1.00 87.31 93 LEU A N 1
ATOM 743 C CA . LEU A 1 93 ? 1.798 7.277 -11.386 1.00 87.31 93 LEU A CA 1
ATOM 744 C C . LEU A 1 93 ? 2.635 5.994 -11.191 1.00 87.31 93 LEU A C 1
ATOM 746 O O . LEU A 1 93 ? 2.261 4.966 -11.755 1.00 87.31 93 LEU A O 1
ATOM 750 N N . PRO A 1 94 ? 3.676 5.979 -10.336 1.00 87.31 94 PRO A N 1
ATOM 751 C CA . PRO A 1 94 ? 4.332 4.749 -9.907 1.00 87.31 94 PRO A CA 1
ATOM 752 C C . PRO A 1 94 ? 3.383 3.707 -9.320 1.00 87.31 94 PRO A C 1
ATOM 754 O O . PRO A 1 94 ? 3.450 2.550 -9.724 1.00 87.31 94 PRO A O 1
ATOM 757 N N . ALA A 1 95 ? 2.480 4.091 -8.410 1.00 90.69 95 ALA A N 1
ATOM 758 C CA . ALA A 1 95 ? 1.566 3.157 -7.748 1.00 90.69 95 ALA A CA 1
ATOM 759 C C . ALA A 1 95 ? 0.727 2.341 -8.741 1.00 90.69 95 ALA A C 1
ATOM 761 O O . ALA A 1 95 ? 0.519 1.147 -8.541 1.00 90.69 95 ALA A O 1
ATOM 762 N N . ARG A 1 96 ? 0.304 2.958 -9.851 1.00 90.44 96 ARG A N 1
ATOM 763 C CA . ARG A 1 96 ? -0.476 2.283 -10.899 1.00 90.44 96 ARG A CA 1
ATOM 764 C C . ARG A 1 96 ? 0.242 1.077 -11.490 1.00 90.44 96 ARG A C 1
ATOM 766 O O . ARG A 1 96 ? -0.383 0.052 -11.726 1.00 90.44 96 ARG A O 1
ATOM 773 N N . THR A 1 97 ? 1.555 1.171 -11.671 1.00 93.25 97 THR A N 1
ATOM 774 C CA . THR A 1 97 ? 2.353 0.065 -12.224 1.00 93.25 97 THR A CA 1
ATOM 775 C C . THR A 1 97 ? 2.416 -1.154 -11.300 1.00 93.25 97 THR A C 1
ATOM 777 O O . THR A 1 97 ? 2.705 -2.251 -11.762 1.00 93.25 97 THR A O 1
ATOM 780 N N . TRP A 1 98 ? 2.102 -0.982 -10.011 1.00 94.44 98 TRP A N 1
ATOM 781 C CA . TRP A 1 98 ? 2.081 -2.051 -9.012 1.00 94.44 98 TRP A CA 1
ATOM 782 C C . TRP A 1 98 ? 0.695 -2.674 -8.803 1.00 94.44 98 TRP A C 1
ATOM 784 O O . TRP A 1 98 ? 0.599 -3.692 -8.119 1.00 94.44 98 TRP A O 1
ATOM 794 N N . LEU A 1 99 ? -0.377 -2.098 -9.366 1.00 92.62 99 LEU A N 1
ATOM 795 C CA . LEU A 1 99 ? -1.755 -2.547 -9.122 1.00 92.62 99 LEU A CA 1
ATOM 796 C C . LEU A 1 99 ? -1.953 -4.021 -9.479 1.00 92.62 99 LEU A C 1
ATOM 798 O O . LEU A 1 99 ? -2.388 -4.796 -8.632 1.00 92.62 99 LEU A O 1
ATOM 802 N N . SER A 1 100 ? -1.566 -4.419 -10.693 1.00 91.69 100 SER A N 1
ATOM 803 C CA . SER A 1 100 ? -1.704 -5.802 -11.165 1.00 91.69 100 SER A CA 1
ATOM 804 C C . SER A 1 100 ? -0.885 -6.785 -10.328 1.00 91.69 100 SER A C 1
ATOM 806 O O . SER A 1 100 ? -1.333 -7.896 -10.060 1.00 91.69 100 SER A O 1
ATOM 808 N N . THR A 1 101 ? 0.289 -6.365 -9.846 1.00 93.19 101 THR A N 1
ATOM 809 C CA . THR A 1 101 ? 1.101 -7.154 -8.912 1.00 93.19 101 THR A CA 1
ATOM 810 C C . THR A 1 101 ? 0.397 -7.337 -7.574 1.00 93.19 101 THR A C 1
ATOM 812 O O . THR A 1 101 ? 0.455 -8.416 -7.003 1.00 93.19 101 THR A O 1
ATOM 815 N N . VAL A 1 102 ? -0.264 -6.307 -7.046 1.00 92.88 102 VAL A N 1
ATOM 816 C CA . VAL A 1 102 ? -0.970 -6.403 -5.760 1.00 92.88 102 VAL A CA 1
ATOM 817 C C . VAL A 1 102 ? -2.261 -7.210 -5.883 1.00 92.88 102 VAL A C 1
ATOM 819 O O . VAL A 1 102 ? -2.557 -8.030 -5.013 1.00 92.88 102 VAL A O 1
ATOM 822 N N . GLU A 1 103 ? -3.001 -7.025 -6.974 1.00 92.88 103 GLU A N 1
ATOM 823 C CA . GLU A 1 103 ? -4.189 -7.808 -7.302 1.00 92.88 103 GLU A CA 1
ATOM 824 C C . GLU A 1 103 ? -3.853 -9.294 -7.475 1.00 92.88 103 GLU A C 1
ATOM 826 O O . GLU A 1 103 ? -4.495 -10.148 -6.863 1.00 92.88 103 GLU A O 1
ATOM 831 N N . ASN A 1 104 ? -2.814 -9.592 -8.263 1.00 91.31 104 ASN A N 1
ATOM 832 C CA . ASN A 1 104 ? -2.326 -10.935 -8.573 1.00 91.31 104 ASN A CA 1
ATOM 833 C C . ASN A 1 104 ? -3.461 -11.929 -8.901 1.00 91.31 104 ASN A C 1
ATOM 835 O O . ASN A 1 104 ? -3.508 -13.034 -8.358 1.00 91.31 104 ASN A O 1
ATOM 839 N N . GLY A 1 105 ? -4.420 -11.500 -9.731 1.00 87.69 105 GLY A N 1
ATOM 840 C CA . GLY A 1 105 ? -5.560 -12.314 -10.167 1.00 87.69 105 GLY A CA 1
ATOM 841 C C . GLY A 1 105 ? -6.589 -12.648 -9.079 1.00 87.69 105 GLY A C 1
ATOM 842 O O . GLY A 1 105 ? -7.376 -13.570 -9.262 1.00 87.69 105 GLY A O 1
ATOM 843 N N . GLN A 1 106 ? -6.573 -11.941 -7.946 1.00 89.81 106 GLN A N 1
ATOM 844 C CA . GLN A 1 106 ? -7.489 -12.141 -6.816 1.00 89.81 106 GLN A CA 1
ATOM 845 C C . GLN A 1 106 ? -8.043 -10.788 -6.314 1.00 89.81 106 GLN A C 1
ATOM 847 O O . GLN A 1 106 ? -7.714 -10.344 -5.201 1.00 89.81 106 GLN A O 1
ATOM 852 N N . PRO A 1 107 ? -8.851 -10.098 -7.139 1.00 87.38 107 PRO A N 1
ATOM 853 C CA . PRO A 1 107 ? -9.390 -8.771 -6.833 1.00 87.38 107 PRO A CA 1
ATOM 854 C C . PRO A 1 107 ? -10.249 -8.738 -5.561 1.00 87.38 107 PRO A C 1
ATOM 856 O O . PRO A 1 107 ? -10.262 -7.739 -4.850 1.00 87.38 107 PRO A O 1
ATOM 859 N N . GLU A 1 108 ? -10.900 -9.842 -5.198 1.00 88.88 108 GLU A N 1
ATOM 860 C CA . GLU A 1 108 ? -11.731 -9.965 -3.995 1.00 88.88 108 GLU A CA 1
ATOM 861 C C . GLU A 1 108 ? -10.943 -9.845 -2.680 1.00 88.88 108 GLU A C 1
ATOM 863 O O . GLU A 1 108 ? -11.521 -9.613 -1.617 1.00 88.88 108 GLU A O 1
ATOM 868 N N . LYS A 1 109 ? -9.615 -9.984 -2.748 1.00 90.75 109 LYS A N 1
ATOM 869 C CA . LYS A 1 109 ? -8.690 -9.837 -1.617 1.00 90.75 109 LYS A CA 1
ATOM 870 C C . LYS A 1 109 ? -7.732 -8.662 -1.785 1.00 90.75 109 LYS A C 1
ATOM 872 O O . LYS A 1 109 ? -6.730 -8.593 -1.063 1.00 90.75 109 LYS A O 1
ATOM 877 N N . SER A 1 110 ? -8.019 -7.755 -2.712 1.00 92.00 110 SER A N 1
ATOM 878 C CA . SER A 1 110 ? -7.125 -6.653 -3.040 1.00 92.00 110 SER A CA 1
ATOM 879 C C . SER A 1 110 ? -7.837 -5.310 -2.961 1.00 92.00 110 SER A C 1
ATOM 881 O O . SER A 1 110 ? -8.980 -5.163 -3.377 1.00 92.00 110 SER A O 1
ATOM 883 N N . ILE A 1 111 ? -7.172 -4.325 -2.355 1.00 92.38 111 ILE A N 1
ATOM 884 C CA . ILE A 1 111 ? -7.758 -3.008 -2.076 1.00 92.38 111 ILE A CA 1
ATOM 885 C C . ILE A 1 111 ? -6.794 -1.921 -2.543 1.00 92.38 111 ILE A C 1
ATOM 887 O O . ILE A 1 111 ? -5.622 -1.912 -2.165 1.00 92.38 111 ILE A O 1
ATOM 891 N N . ALA A 1 112 ? -7.303 -0.969 -3.320 1.00 91.88 112 ALA A N 1
ATOM 892 C CA . ALA A 1 112 ? -6.586 0.236 -3.713 1.00 91.88 112 ALA A CA 1
ATOM 893 C C . ALA A 1 112 ? -7.158 1.444 -2.959 1.00 91.88 112 ALA A C 1
ATOM 895 O O . ALA A 1 112 ? -8.354 1.718 -3.020 1.00 91.88 112 ALA A O 1
ATOM 896 N N . VAL A 1 113 ? -6.311 2.173 -2.231 1.00 88.00 113 VAL A N 1
ATOM 897 C CA . VAL A 1 113 ? -6.724 3.302 -1.384 1.00 88.00 113 VAL A CA 1
ATOM 898 C C . VAL A 1 113 ? -6.052 4.595 -1.838 1.00 88.00 113 VAL A C 1
ATOM 900 O O . VAL A 1 113 ? -4.871 4.611 -2.188 1.00 88.00 113 VAL A O 1
ATOM 903 N N . ASN A 1 114 ? -6.805 5.699 -1.782 1.00 81.06 114 ASN A N 1
ATOM 904 C CA . ASN A 1 114 ? -6.383 7.048 -2.179 1.00 81.06 114 ASN A CA 1
ATOM 905 C C . ASN A 1 114 ? -6.020 7.207 -3.663 1.00 81.06 114 ASN A C 1
ATOM 907 O O . ASN A 1 114 ? -5.315 8.150 -4.018 1.00 81.06 114 ASN A O 1
ATOM 911 N N . PHE A 1 115 ? -6.535 6.365 -4.554 1.00 64.31 115 PHE A N 1
ATOM 912 C CA . PHE A 1 115 ? -6.473 6.594 -5.999 1.00 64.31 115 PHE A CA 1
ATOM 913 C C . PHE A 1 115 ? -7.584 7.579 -6.385 1.00 64.31 115 PHE A C 1
ATOM 915 O O . PHE A 1 115 ? -8.690 7.184 -6.727 1.00 64.31 115 PHE A O 1
ATOM 922 N N . HIS A 1 116 ? -7.311 8.882 -6.261 1.00 60.91 116 HIS A N 1
ATOM 923 C CA . HIS A 1 116 ? -8.319 9.948 -6.397 1.00 60.91 116 HIS A CA 1
ATOM 924 C C . HIS A 1 116 ? -8.857 10.134 -7.825 1.00 60.91 116 HIS A C 1
ATOM 926 O O . HIS A 1 116 ? -9.755 10.939 -8.049 1.00 60.91 116 HIS A O 1
ATOM 932 N N . SER A 1 117 ? -8.344 9.396 -8.802 1.00 46.31 117 SER A N 1
ATOM 933 C CA . SER A 1 117 ? -8.910 9.307 -10.145 1.00 46.31 117 SER A CA 1
ATOM 934 C C . SER A 1 117 ? -8.397 8.008 -10.752 1.00 46.31 117 SER A C 1
ATOM 936 O O . SER A 1 117 ? -7.277 7.957 -11.269 1.00 46.31 117 SER A O 1
ATOM 938 N N . ILE A 1 118 ? -9.167 6.933 -10.621 1.00 40.88 118 ILE A N 1
ATOM 939 C CA . ILE A 1 118 ? -9.131 5.867 -11.618 1.00 40.88 118 ILE A CA 1
ATOM 940 C C . ILE A 1 118 ? -10.058 6.415 -12.707 1.00 40.88 118 ILE A C 1
ATOM 942 O O . ILE A 1 118 ? -11.255 6.495 -12.445 1.00 40.88 118 ILE A O 1
ATOM 946 N N . PRO A 1 119 ? -9.551 6.933 -13.845 1.00 40.66 119 PRO A N 1
ATOM 947 C CA . PRO A 1 119 ? -10.438 7.071 -14.987 1.00 40.66 119 PRO A CA 1
ATOM 948 C C . PRO A 1 119 ? -10.963 5.664 -15.243 1.00 40.66 119 PRO A C 1
ATOM 950 O O . PRO A 1 119 ? -10.148 4.736 -15.305 1.00 40.66 119 PRO A O 1
ATOM 953 N N . ASP A 1 120 ? -12.286 5.512 -15.291 1.00 39.81 120 ASP A N 1
ATOM 954 C CA . ASP A 1 120 ? -12.902 4.271 -15.739 1.00 39.81 120 ASP A CA 1
ATOM 955 C C . ASP A 1 120 ? -12.143 3.833 -16.994 1.00 39.81 120 ASP A C 1
ATOM 957 O O . ASP A 1 120 ? -11.951 4.620 -17.925 1.00 39.81 120 ASP A O 1
ATOM 961 N N . MET A 1 121 ? -11.570 2.631 -16.946 1.00 37.88 121 MET A N 1
ATOM 962 C CA . MET A 1 121 ? -11.013 2.020 -18.141 1.00 37.88 121 MET A CA 1
ATOM 963 C C . MET A 1 121 ? -12.200 1.766 -19.070 1.00 37.88 121 MET A C 1
ATOM 965 O O . MET A 1 121 ? -12.896 0.767 -18.899 1.00 37.88 121 MET A O 1
ATOM 969 N N . GLU A 1 122 ? -12.464 2.716 -19.970 1.00 33.94 122 GLU A N 1
ATOM 970 C CA . GLU A 1 122 ? -13.246 2.484 -21.188 1.00 33.94 122 GLU A CA 1
ATOM 971 C C . GLU A 1 122 ? -12.565 1.428 -22.068 1.00 33.94 122 GLU A C 1
ATOM 973 O O . GLU A 1 122 ? -11.313 1.449 -22.179 1.00 33.94 122 GLU A O 1
#

Sequence (122 aa):
MTRFRLVIYAFRFRTLVADLQSHVAKGFRIILVLPENEDEKTVLLSKLSKVIHSGTLFYTRTALGPYSGDLLHALGQKHRNGEGYLLLCEQQLPARTWLSTVENGQPEKSIAVNFHSIPDME

Radius of gyration: 14.5 Å; chains: 1; bounding box: 28×42×38 Å

pLDDT: mean 87.09, std 12.77, range [33.94, 97.25]

Secondary structure (DSSP, 8-state):
--HHHHHHHHHHHHHHHHHHHHHHHTT-EEEEEPPSSHHHHHHHHHHHHHHS-GGGEEEESS-SSGGGHHHHHHHHHHHHHT--EEEEESSHHHHHHHHHHHHTT-GGGEEEES-S------

Organism: Escherichia coli (NCBI:txid562)

Foldseek 3Di:
DDPVVLVVLLVVCPVVLVVLLVLQVVLAAEEEAADLDPSSRVSNVVSNPVRPDPLQEAEDAAADDDVCVVVLVSLVVSVVVSGYHYYYYHDLVRSVNCQCSSCVVPVVRYYYYPNVDPPPPD